Protein AF-A0A849FU83-F1 (afdb_monomer_lite)

Sequence (51 aa):
TEGVEPLIHISDEVNRLRKDEVSSQYSQEEALKNAPSKDSYYFKVPKVIKP

Radius of gyration: 21.1 Å; chains: 1; bounding box: 45×20×55 Å

Structure (mmCIF, N/CA/C/O backbone):
data_AF-A0A849FU83-F1
#
_entry.id   AF-A0A849FU83-F1
#
loop_
_atom_site.group_PDB
_atom_site.id
_atom_site.type_symbol
_atom_site.label_atom_id
_atom_site.label_alt_id
_atom_site.label_comp_id
_atom_site.label_asym_id
_atom_site.label_entity_id
_atom_site.label_seq_id
_atom_site.pdbx_PDB_ins_code
_atom_site.Cartn_x
_atom_site.Cartn_y
_atom_site.Cartn_z
_atom_site.occupancy
_atom_site.B_iso_or_equiv
_atom_site.auth_seq_id
_atom_site.auth_comp_id
_atom_site.auth_asym_id
_atom_site.auth_atom_id
_atom_site.pdbx_PDB_model_num
ATOM 1 N N . THR A 1 1 ? -0.699 7.334 34.060 1.00 65.44 1 THR A N 1
ATOM 2 C CA . THR A 1 1 ? -1.572 6.493 33.215 1.00 65.44 1 THR A CA 1
ATOM 3 C C . THR A 1 1 ? -1.495 5.023 33.602 1.00 65.44 1 THR A C 1
ATOM 5 O O . THR A 1 1 ? -1.983 4.192 32.848 1.00 65.44 1 THR A O 1
ATOM 8 N N . GLU A 1 2 ? -0.931 4.675 34.770 1.00 83.56 2 GLU A N 1
ATOM 9 C CA . GLU A 1 2 ? -0.985 3.295 35.263 1.00 83.56 2 GLU A CA 1
ATOM 10 C C . GLU A 1 2 ? -2.440 2.833 35.378 1.00 83.56 2 GLU A C 1
ATOM 12 O O . GLU A 1 2 ? -3.280 3.546 35.926 1.00 83.56 2 GLU A O 1
ATOM 17 N N . GLY A 1 3 ? -2.730 1.665 34.806 1.00 87.00 3 GLY A N 1
ATOM 18 C CA . GLY A 1 3 ? -4.052 1.043 34.843 1.00 87.00 3 GLY A CA 1
ATOM 19 C C . GLY A 1 3 ? -5.073 1.563 33.829 1.00 87.00 3 GLY A C 1
ATOM 20 O O . GLY A 1 3 ? -6.199 1.078 33.837 1.00 87.00 3 GLY A O 1
ATOM 21 N N . VAL A 1 4 ? -4.720 2.512 32.953 1.00 90.00 4 VAL A N 1
ATOM 22 C CA . VAL A 1 4 ? -5.617 2.957 31.872 1.00 90.00 4 VAL A CA 1
ATOM 23 C C . VAL A 1 4 ? -5.228 2.257 30.580 1.00 90.00 4 VAL A C 1
ATOM 25 O O . VAL A 1 4 ? -4.118 2.452 30.079 1.00 90.00 4 VAL A O 1
ATOM 28 N N . GLU A 1 5 ? -6.142 1.454 30.039 1.00 88.56 5 GLU A N 1
ATOM 29 C CA . GLU A 1 5 ? -5.925 0.824 28.741 1.00 88.56 5 GLU A CA 1
ATOM 30 C C . GLU A 1 5 ? -5.850 1.888 27.631 1.00 88.56 5 GLU A C 1
ATOM 32 O O . GLU A 1 5 ? -6.644 2.836 27.619 1.00 88.56 5 GLU A O 1
ATOM 37 N N . PRO A 1 6 ? -4.874 1.784 26.713 1.00 90.38 6 PRO A N 1
ATOM 38 C CA . PRO A 1 6 ? -4.691 2.763 25.655 1.00 90.38 6 PRO A CA 1
ATOM 39 C C . PRO A 1 6 ? -5.845 2.705 24.654 1.00 90.38 6 PRO A C 1
ATOM 41 O O . PRO A 1 6 ? -6.275 1.634 24.229 1.00 90.38 6 PRO A O 1
ATOM 44 N N . LEU A 1 7 ? -6.303 3.878 24.222 1.00 90.69 7 LEU A N 1
ATOM 45 C CA . LEU A 1 7 ? -7.286 3.984 23.153 1.00 90.69 7 LEU A CA 1
ATOM 46 C C . LEU A 1 7 ? -6.647 3.554 21.827 1.00 90.69 7 LEU A C 1
ATOM 48 O O . LEU A 1 7 ? -5.761 4.237 21.314 1.00 90.69 7 LEU A O 1
ATOM 52 N N . ILE A 1 8 ? -7.102 2.428 21.279 1.00 90.19 8 ILE A N 1
ATOM 53 C CA . ILE A 1 8 ? -6.576 1.876 20.023 1.00 90.19 8 ILE A CA 1
ATOM 54 C C . ILE A 1 8 ? -7.235 2.565 18.820 1.00 90.19 8 ILE A C 1
ATOM 56 O O . ILE A 1 8 ? -6.551 3.010 17.902 1.00 90.19 8 ILE A O 1
ATOM 60 N N . HIS A 1 9 ? -8.563 2.702 18.849 1.00 90.56 9 HIS A N 1
ATOM 61 C CA . HIS A 1 9 ? -9.353 3.376 17.82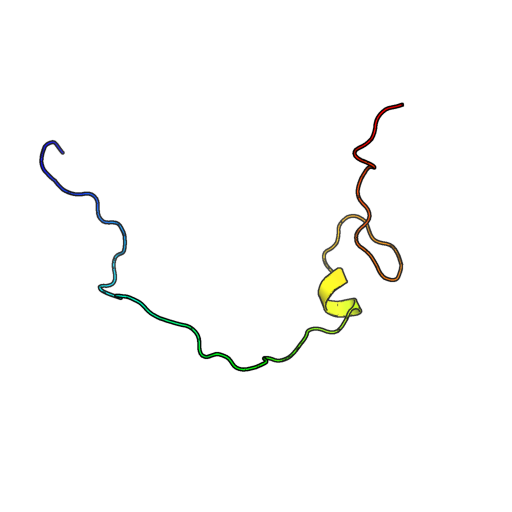1 1.00 90.56 9 HIS A CA 1
ATOM 62 C C . HIS A 1 9 ? -10.457 4.198 18.485 1.00 90.56 9 HIS A C 1
ATOM 64 O O . HIS A 1 9 ? -10.971 3.818 19.530 1.00 90.56 9 HIS A O 1
ATOM 70 N N . ILE A 1 10 ? -10.822 5.327 17.876 1.00 91.75 10 ILE A N 1
ATOM 71 C CA . ILE A 1 10 ? -11.919 6.184 18.357 1.00 91.75 10 ILE A CA 1
ATOM 72 C C . ILE A 1 10 ? -13.290 5.532 18.086 1.00 91.75 10 ILE A C 1
ATOM 74 O O . ILE A 1 10 ? -14.268 5.866 18.745 1.00 91.75 10 ILE A O 1
ATOM 78 N N . SER A 1 11 ? -13.366 4.625 17.107 1.00 88.44 11 SER A N 1
ATOM 79 C CA . SER A 1 11 ? -14.581 3.917 16.706 1.00 88.44 11 SER A CA 1
ATOM 80 C C . SER A 1 11 ? -14.598 2.466 17.185 1.00 88.44 11 SER A C 1
ATOM 82 O O . SER A 1 11 ? -13.570 1.790 17.205 1.00 88.44 11 SER A O 1
ATOM 84 N N . ASP A 1 12 ? -15.799 1.962 17.466 1.00 84.38 12 ASP A N 1
ATOM 85 C CA . ASP A 1 12 ? -16.035 0.615 18.006 1.00 84.38 12 ASP A CA 1
ATOM 86 C C . ASP A 1 12 ? -16.171 -0.471 16.915 1.00 84.38 12 ASP A C 1
ATOM 88 O O . ASP A 1 12 ? -16.938 -1.425 17.050 1.00 84.38 12 ASP A O 1
ATOM 92 N N . GLU A 1 13 ? -15.474 -0.332 15.783 1.00 86.88 13 GLU A N 1
ATOM 93 C CA . GLU A 1 13 ? -15.590 -1.301 14.685 1.00 86.88 13 GLU A CA 1
ATOM 94 C C . GLU A 1 13 ? -14.892 -2.625 15.032 1.00 86.88 13 GLU A C 1
ATOM 96 O O . GLU A 1 13 ? -13.687 -2.673 15.274 1.00 86.88 13 GLU A O 1
ATOM 101 N N . VAL A 1 14 ? -15.644 -3.728 14.980 1.00 88.50 14 VAL A N 1
ATOM 102 C CA . VAL A 1 14 ? -15.126 -5.085 15.198 1.00 88.50 14 VAL A CA 1
ATOM 103 C C . VAL A 1 14 ? -15.260 -5.890 13.908 1.00 88.50 14 VAL A C 1
ATOM 105 O O . VAL A 1 14 ? -16.350 -6.008 13.355 1.00 88.50 14 VAL A O 1
ATOM 108 N N . ASN A 1 15 ? -14.153 -6.475 13.436 1.00 89.62 15 ASN A N 1
ATOM 109 C CA . ASN A 1 15 ? -14.115 -7.398 12.292 1.00 89.62 15 ASN A CA 1
ATOM 110 C C . ASN A 1 15 ? -14.798 -6.868 11.019 1.00 89.62 15 ASN A C 1
ATOM 112 O O . ASN A 1 15 ? -15.614 -7.550 10.396 1.00 89.62 15 ASN A O 1
ATOM 116 N N . ARG A 1 16 ? -14.447 -5.653 10.592 1.00 92.12 16 ARG A N 1
ATOM 117 C CA . ARG A 1 16 ? -14.934 -5.098 9.325 1.00 92.12 16 ARG A CA 1
ATOM 118 C C . ARG A 1 16 ? -14.242 -5.768 8.130 1.00 92.12 16 ARG A C 1
ATOM 120 O O . ARG A 1 16 ? -13.204 -5.315 7.654 1.00 92.12 16 ARG A O 1
ATOM 127 N N . LEU A 1 17 ? -14.818 -6.875 7.661 1.00 94.12 17 LEU A N 1
ATOM 128 C CA . LEU A 1 17 ? -14.269 -7.683 6.570 1.00 94.12 17 LEU A CA 1
ATOM 129 C C . LEU A 1 17 ? -14.575 -7.093 5.183 1.00 94.12 17 LEU A C 1
ATOM 131 O O . LEU A 1 17 ? -15.620 -6.484 4.949 1.00 94.12 17 LEU A O 1
ATOM 135 N N . ARG A 1 18 ? -13.662 -7.330 4.236 1.00 94.62 18 ARG A N 1
ATOM 136 C CA . ARG A 1 18 ? -13.828 -7.012 2.810 1.00 94.62 18 ARG A CA 1
ATOM 137 C C . ARG A 1 18 ? -14.575 -8.150 2.101 1.00 94.62 18 ARG A C 1
ATOM 139 O O . ARG A 1 18 ? -14.266 -9.314 2.341 1.00 94.62 18 ARG A O 1
ATOM 146 N N . LYS A 1 19 ? -15.497 -7.819 1.187 1.00 93.88 19 LYS A N 1
ATOM 147 C CA . LYS A 1 19 ? -16.126 -8.797 0.279 1.00 93.88 19 LYS A CA 1
ATOM 148 C C . LYS A 1 19 ? -15.111 -9.371 -0.712 1.00 93.88 19 LYS A C 1
ATOM 150 O O . LYS A 1 19 ? -14.238 -8.642 -1.185 1.00 93.88 19 LYS A O 1
ATOM 155 N N . ASP A 1 20 ? -15.250 -10.644 -1.063 1.00 95.62 20 ASP A N 1
ATOM 156 C CA . ASP A 1 20 ? -14.382 -11.304 -2.042 1.00 95.62 20 ASP A CA 1
ATOM 157 C C . ASP A 1 20 ? -14.841 -11.039 -3.485 1.00 95.62 20 ASP A C 1
ATOM 159 O O . ASP A 1 20 ? -15.372 -11.901 -4.176 1.00 95.62 20 ASP A O 1
ATOM 163 N N . GLU A 1 21 ? -14.704 -9.787 -3.914 1.00 94.94 21 GLU A N 1
ATOM 164 C CA . GLU A 1 21 ? -15.108 -9.316 -5.239 1.00 94.94 21 GLU A CA 1
ATOM 165 C C . GLU A 1 21 ? -13.914 -8.643 -5.932 1.00 94.94 21 GLU A C 1
ATOM 167 O O . GLU A 1 21 ? -13.120 -7.946 -5.289 1.00 94.94 21 GLU A O 1
ATOM 172 N N . VAL A 1 22 ? -13.776 -8.846 -7.247 1.00 93.06 22 VAL A N 1
ATOM 173 C CA . VAL A 1 22 ? -12.734 -8.191 -8.053 1.00 93.06 22 VAL A CA 1
ATOM 174 C C . VAL A 1 22 ? -13.111 -6.725 -8.261 1.00 9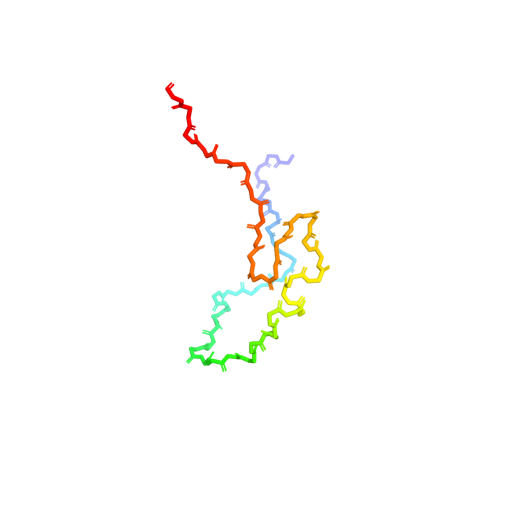3.06 22 VAL A C 1
ATOM 176 O O . VAL A 1 22 ? -14.181 -6.424 -8.783 1.00 93.06 22 VAL A O 1
ATOM 179 N N . SER A 1 23 ? -12.220 -5.810 -7.882 1.00 86.94 23 SER A N 1
ATOM 180 C CA . SER A 1 23 ? -12.382 -4.373 -8.112 1.00 86.94 23 SER A CA 1
ATOM 181 C C . SER A 1 23 ? -11.601 -3.895 -9.336 1.00 86.94 23 SER A C 1
ATOM 183 O O . SER A 1 23 ? -10.653 -4.547 -9.778 1.00 86.94 23 SER A O 1
ATOM 185 N N . SER A 1 24 ? -11.975 -2.722 -9.850 1.00 80.06 24 SER A N 1
ATOM 186 C CA . SER A 1 24 ? -11.324 -2.057 -10.980 1.00 80.06 24 SER A CA 1
ATOM 187 C C . SER A 1 24 ? -9.806 -2.000 -10.818 1.00 80.06 24 SER A C 1
ATOM 189 O O . SER A 1 24 ? -9.292 -1.556 -9.790 1.00 80.06 24 SER A O 1
ATOM 191 N N . GLN A 1 25 ? -9.097 -2.450 -11.847 1.00 83.75 25 GLN A N 1
ATOM 192 C CA . GLN A 1 25 ? -7.643 -2.403 -11.913 1.00 83.75 25 GLN A CA 1
ATOM 193 C C . GLN A 1 25 ? -7.222 -1.069 -12.531 1.00 83.75 25 GLN A C 1
ATOM 195 O O . GLN A 1 25 ? -7.801 -0.639 -13.527 1.00 83.75 25 GLN A O 1
ATOM 200 N N . TYR A 1 26 ? -6.223 -0.413 -11.941 1.00 89.94 26 TYR A N 1
ATOM 201 C CA . TYR A 1 26 ? -5.566 0.725 -12.581 1.00 89.94 26 TYR A CA 1
ATOM 202 C C . TYR A 1 26 ? -4.883 0.260 -13.867 1.00 89.94 26 TYR A C 1
ATOM 204 O O . TYR A 1 26 ? -4.344 -0.851 -13.921 1.00 89.94 26 TYR A O 1
ATOM 212 N N . SER A 1 27 ? -4.856 1.117 -14.886 1.00 92.38 27 SER A N 1
ATOM 213 C CA . SER A 1 27 ? -3.979 0.879 -16.028 1.00 92.38 27 SER A CA 1
ATOM 214 C C . SER A 1 27 ? -2.515 0.879 -15.577 1.00 92.38 27 SER A C 1
ATOM 216 O O . SER A 1 27 ? -2.140 1.468 -14.559 1.00 92.38 27 SER A O 1
ATOM 218 N N . GLN A 1 28 ? -1.657 0.227 -16.357 1.00 91.81 28 GLN A N 1
ATOM 219 C CA . GLN A 1 28 ? -0.224 0.189 -16.078 1.00 91.81 28 GLN A CA 1
ATOM 220 C C . GLN A 1 28 ? 0.395 1.592 -16.005 1.00 91.81 28 GLN A C 1
ATOM 222 O O . GLN A 1 28 ? 1.234 1.858 -15.146 1.00 91.81 28 GLN A O 1
A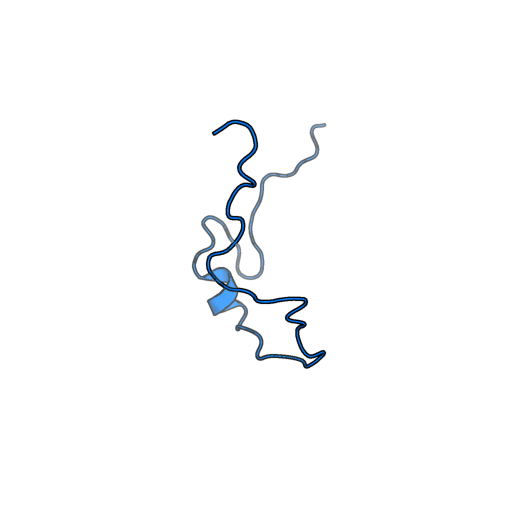TOM 227 N N . GLU A 1 29 ? -0.037 2.499 -16.879 1.00 93.25 29 GLU A N 1
ATOM 228 C CA . GLU A 1 29 ? 0.431 3.882 -16.900 1.00 93.25 29 GLU A CA 1
ATOM 229 C C . GLU A 1 29 ? 0.080 4.616 -15.599 1.00 93.25 29 GLU A C 1
ATOM 231 O O . GLU A 1 29 ? 0.952 5.245 -14.989 1.00 93.25 29 GLU A O 1
ATOM 236 N N . GLU A 1 30 ? -1.166 4.480 -15.134 1.00 94.38 30 GLU A N 1
ATOM 237 C CA . GLU A 1 30 ? -1.633 5.061 -13.872 1.00 94.38 30 GLU A CA 1
ATOM 238 C C . GLU A 1 30 ? -0.868 4.489 -12.678 1.00 94.38 30 GLU A C 1
ATOM 240 O O . GLU A 1 30 ? -0.383 5.248 -11.835 1.00 94.38 30 GLU A O 1
ATOM 245 N N . ALA A 1 31 ? -0.694 3.165 -12.637 1.00 93.31 31 ALA A N 1
ATOM 246 C CA . ALA A 1 31 ? 0.029 2.480 -11.568 1.00 93.31 31 ALA A CA 1
ATOM 247 C C . ALA A 1 31 ? 1.500 2.923 -11.479 1.00 93.31 31 ALA A C 1
ATOM 249 O O . ALA A 1 31 ? 2.074 3.015 -10.393 1.00 93.31 31 ALA A O 1
ATOM 250 N N . LEU A 1 32 ? 2.114 3.235 -12.621 1.00 95.12 32 LEU A N 1
ATOM 251 C CA . LEU A 1 32 ? 3.511 3.643 -12.711 1.00 95.12 32 LEU A CA 1
ATOM 252 C C . LEU A 1 32 ? 3.709 5.161 -12.597 1.00 95.12 32 LEU A C 1
ATOM 254 O O . LEU A 1 32 ? 4.857 5.611 -12.555 1.00 95.12 32 LEU A O 1
ATOM 258 N N . LYS A 1 33 ? 2.650 5.980 -12.587 1.00 95.44 33 LYS A N 1
ATOM 259 C CA . LYS A 1 33 ? 2.732 7.450 -12.712 1.00 95.44 33 LYS A CA 1
ATOM 260 C C . LYS A 1 33 ? 3.699 8.104 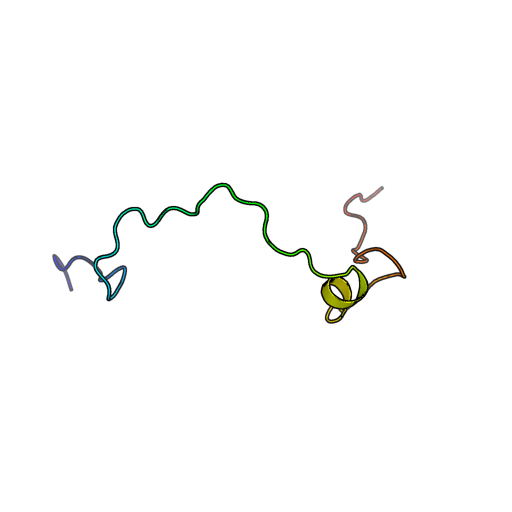-11.722 1.00 95.44 33 LYS A C 1
ATOM 262 O O . LYS A 1 33 ? 4.458 8.983 -12.114 1.00 95.44 33 LYS A O 1
ATOM 267 N N . ASN A 1 34 ? 3.707 7.632 -10.478 1.00 95.62 34 ASN A N 1
ATOM 268 C CA . ASN A 1 34 ? 4.503 8.209 -9.392 1.00 95.62 34 ASN A CA 1
ATOM 269 C C . ASN A 1 34 ? 5.810 7.445 -9.109 1.00 95.62 34 ASN A C 1
ATOM 271 O O . ASN A 1 34 ? 6.471 7.713 -8.108 1.00 95.62 34 ASN A O 1
ATOM 275 N N . ALA A 1 35 ? 6.183 6.472 -9.947 1.00 94.81 35 ALA A N 1
ATOM 276 C CA . ALA A 1 35 ? 7.399 5.697 -9.738 1.00 94.81 35 ALA A CA 1
ATOM 277 C C . ALA A 1 35 ? 8.649 6.588 -9.909 1.00 94.81 35 ALA A C 1
ATOM 279 O O . ALA A 1 35 ? 8.830 7.158 -10.987 1.00 94.81 35 ALA A O 1
ATOM 280 N N . PRO A 1 36 ? 9.551 6.671 -8.911 1.00 93.94 36 PRO A N 1
ATOM 281 C CA . PRO A 1 36 ? 10.766 7.485 -9.014 1.00 93.94 36 PRO A CA 1
ATOM 282 C C . PRO A 1 36 ? 11.757 6.935 -10.050 1.00 93.94 36 PRO A C 1
ATOM 284 O O . PRO A 1 36 ? 12.526 7.683 -10.646 1.00 93.94 36 PRO A O 1
ATOM 287 N N . SER A 1 37 ? 11.741 5.620 -10.278 1.00 93.81 37 SER A N 1
ATOM 288 C CA . SER A 1 37 ? 12.492 4.961 -11.340 1.00 93.81 37 SER A CA 1
ATOM 289 C C . 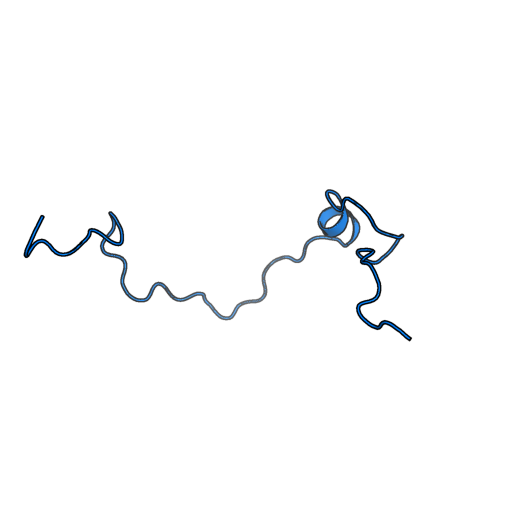SER A 1 37 ? 11.666 3.805 -11.892 1.00 93.81 37 SER A C 1
ATOM 291 O O . SER A 1 37 ? 11.233 2.923 -11.147 1.00 93.81 37 SER A O 1
ATOM 293 N N . LYS A 1 38 ? 11.435 3.821 -13.200 1.00 93.81 38 LYS A N 1
ATOM 294 C CA . LYS A 1 38 ? 10.683 2.804 -13.932 1.00 93.81 38 LYS A CA 1
ATOM 295 C C . LYS A 1 38 ? 11.203 2.692 -15.357 1.00 93.81 38 LYS A C 1
ATOM 297 O O . LYS A 1 38 ? 11.811 3.634 -15.865 1.00 93.81 38 LYS A O 1
ATOM 302 N N . ASP A 1 39 ? 10.955 1.555 -15.982 1.00 88.56 39 ASP A N 1
ATOM 303 C CA . ASP A 1 39 ? 10.955 1.454 -17.439 1.00 88.56 39 ASP A CA 1
ATOM 304 C C . ASP A 1 39 ? 9.508 1.527 -17.965 1.00 88.56 39 ASP A C 1
ATOM 306 O O . ASP A 1 39 ? 8.603 1.975 -17.255 1.00 88.56 39 ASP A O 1
ATOM 310 N N . SER A 1 40 ? 9.287 1.145 -19.224 1.00 87.31 40 SER A N 1
ATOM 311 C CA . SER A 1 40 ? 7.956 1.159 -19.839 1.00 87.31 40 SER A CA 1
ATOM 312 C C . SER A 1 40 ? 6.939 0.269 -19.118 1.00 87.31 40 SER A C 1
ATOM 314 O O . SER A 1 40 ? 5.745 0.524 -19.244 1.00 87.31 40 SER A O 1
ATOM 316 N N . TYR A 1 41 ? 7.386 -0.745 -18.369 1.00 89.81 41 TYR A N 1
ATOM 317 C CA . TYR A 1 41 ? 6.507 -1.761 -17.798 1.00 89.81 41 TYR A CA 1
ATOM 318 C C . TYR A 1 41 ? 6.692 -2.004 -16.291 1.00 89.81 41 TYR A C 1
ATOM 320 O O . TYR A 1 41 ? 5.742 -2.443 -15.636 1.00 89.81 41 TYR A O 1
ATOM 328 N N . TYR A 1 42 ? 7.862 -1.707 -15.721 1.00 92.94 42 TYR A N 1
ATOM 329 C CA . TYR A 1 42 ? 8.258 -2.141 -14.380 1.00 92.94 42 TYR A CA 1
ATOM 330 C C . TYR A 1 42 ? 8.866 -1.026 -13.527 1.00 92.94 42 TYR A C 1
ATOM 332 O O . TYR A 1 42 ? 9.488 -0.087 -14.023 1.00 92.94 42 TYR A O 1
ATOM 340 N N . PHE A 1 43 ? 8.753 -1.182 -12.204 1.00 95.38 43 PHE A N 1
ATOM 341 C CA . PHE A 1 43 ? 9.543 -0.416 -11.243 1.00 95.38 43 PHE A CA 1
ATOM 342 C C . PHE A 1 43 ? 11.000 -0.876 -11.285 1.00 95.38 43 PHE A C 1
ATOM 344 O O . PHE A 1 43 ? 11.291 -2.072 -11.220 1.00 95.38 43 PHE A O 1
ATOM 351 N N . LYS A 1 44 ? 11.929 0.074 -11.341 1.00 93.81 44 LYS A N 1
ATOM 352 C CA . LYS A 1 44 ? 13.360 -0.220 -11.376 1.00 93.81 44 LYS A CA 1
ATOM 353 C C . LYS A 1 44 ? 13.947 -0.125 -9.972 1.00 93.81 44 LYS A C 1
ATOM 355 O O . LYS A 1 44 ? 13.925 0.940 -9.359 1.00 93.81 44 LYS A O 1
ATOM 360 N N . VAL A 1 45 ? 14.513 -1.229 -9.485 1.00 91.62 45 VAL A N 1
ATOM 361 C CA . VAL A 1 45 ? 15.169 -1.317 -8.170 1.00 91.62 45 VAL A CA 1
ATOM 362 C C . VAL A 1 45 ? 16.599 -1.855 -8.297 1.00 91.62 45 VAL A C 1
ATOM 364 O O . VAL A 1 45 ? 16.888 -2.606 -9.234 1.00 91.62 45 VAL A O 1
ATOM 367 N N . PRO A 1 46 ? 17.517 -1.495 -7.382 1.00 90.75 46 PRO A N 1
ATOM 368 C CA . PRO A 1 46 ? 18.843 -2.100 -7.336 1.00 90.75 46 PRO A CA 1
ATOM 369 C C . PRO A 1 46 ? 18.761 -3.617 -7.135 1.00 90.75 46 PRO A C 1
ATOM 371 O O . PRO A 1 46 ? 17.962 -4.110 -6.338 1.00 90.75 46 PRO A O 1
ATOM 374 N N . LYS A 1 47 ? 19.609 -4.371 -7.841 1.00 89.31 47 LYS A N 1
ATOM 375 C CA . LYS A 1 47 ? 19.696 -5.826 -7.678 1.00 89.31 47 LYS A CA 1
ATOM 376 C C . LYS A 1 47 ? 20.228 -6.158 -6.278 1.00 89.31 47 LYS A C 1
ATOM 378 O O . LYS A 1 47 ? 21.247 -5.620 -5.863 1.00 89.31 47 LYS A O 1
ATOM 383 N N . VAL A 1 48 ? 19.555 -7.073 -5.579 1.00 83.25 48 VAL A N 1
ATOM 384 C CA . VAL A 1 48 ? 19.848 -7.421 -4.171 1.00 83.25 48 VAL A CA 1
ATOM 385 C C . VAL A 1 48 ? 21.071 -8.346 -4.017 1.00 83.25 48 VAL A C 1
ATOM 387 O O . VAL A 1 48 ? 21.617 -8.478 -2.927 1.00 83.25 48 VAL A O 1
ATOM 390 N N . ILE A 1 49 ? 21.555 -8.962 -5.099 1.00 78.25 49 ILE A N 1
ATOM 391 C CA . ILE A 1 49 ? 22.683 -9.905 -5.055 1.00 78.25 49 ILE A CA 1
ATOM 392 C C . ILE A 1 49 ? 24.006 -9.156 -5.257 1.00 78.25 49 ILE A C 1
ATOM 394 O O . ILE A 1 49 ? 24.196 -8.514 -6.292 1.00 78.25 49 ILE A O 1
ATOM 398 N N . LYS A 1 50 ? 24.920 -9.283 -4.288 1.00 69.38 50 LYS A N 1
ATOM 399 C CA . LYS A 1 50 ? 26.347 -8.960 -4.448 1.00 69.38 50 LYS A CA 1
ATOM 400 C C . LYS A 1 50 ? 27.087 -10.197 -4.9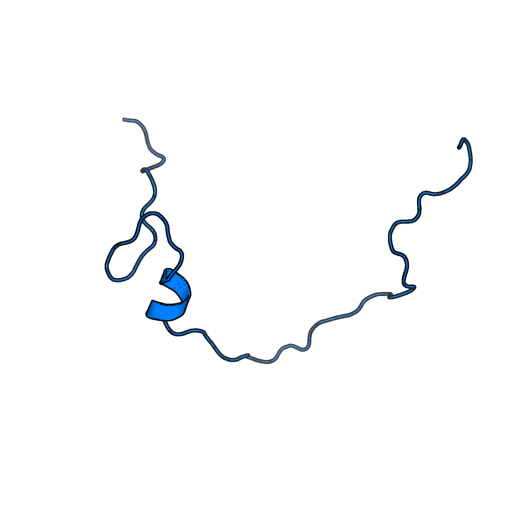93 1.00 69.38 50 LYS A C 1
ATOM 402 O O . LYS A 1 50 ? 26.658 -11.301 -4.656 1.00 69.38 50 LYS A O 1
ATOM 407 N N . PRO A 1 51 ? 28.112 -10.027 -5.850 1.00 67.56 51 PRO A N 1
ATOM 408 C CA . PRO A 1 51 ? 28.943 -11.137 -6.317 1.00 67.56 51 PRO A CA 1
ATOM 409 C C . PRO A 1 51 ? 29.698 -11.812 -5.168 1.00 67.56 51 PRO A C 1
ATOM 411 O O . PRO A 1 51 ? 29.944 -11.132 -4.143 1.00 67.56 51 PRO A O 1
#

pLDDT: mean 89.23, std 6.76, range [65.44, 95.62]

Secondary structure (DSSP, 8-state):
-TTPPP---SS-----PPPS-PPPPPPHHHHHTT-SSB-SSSB----S---

Foldseek 3Di:
DPPDDDDPDPDPDDPPDDDPDDDDDDDQCRVCVPAPADDPRDRDDDDPDDD